Protein AF-A0A7X8QS50-F1 (afdb_monomer_lite)

Structure (mmCIF, N/CA/C/O backbone):
data_AF-A0A7X8QS50-F1
#
_entry.id   AF-A0A7X8QS50-F1
#
loop_
_atom_site.group_PDB
_atom_site.id
_atom_site.type_symbol
_atom_site.label_atom_id
_atom_site.label_alt_id
_atom_site.label_comp_id
_atom_site.label_asym_id
_atom_site.label_entity_id
_atom_site.label_seq_id
_atom_site.pdbx_PDB_ins_code
_atom_site.Cartn_x
_atom_site.Cartn_y
_atom_site.Cartn_z
_atom_site.occupancy
_atom_site.B_iso_or_equiv
_atom_site.auth_seq_id
_atom_site.auth_comp_id
_atom_site.auth_asym_id
_atom_site.auth_atom_id
_atom_site.pdbx_PDB_model_num
ATOM 1 N N . MET A 1 1 ? 33.847 18.565 -58.759 1.00 41.78 1 MET A N 1
ATOM 2 C CA . MET A 1 1 ? 33.966 18.685 -57.286 1.00 41.78 1 MET A CA 1
ATOM 3 C C . MET A 1 1 ? 32.640 18.261 -56.649 1.00 41.78 1 MET A C 1
ATOM 5 O O . MET A 1 1 ? 31.685 19.024 -56.702 1.00 41.78 1 MET A O 1
ATOM 9 N N . ARG A 1 2 ? 32.521 17.023 -56.139 1.00 43.56 2 ARG A N 1
ATOM 10 C CA . ARG A 1 2 ? 31.293 16.535 -55.471 1.00 43.56 2 ARG A CA 1
ATOM 11 C C . ARG A 1 2 ? 31.304 17.001 -54.017 1.00 43.56 2 ARG A C 1
ATOM 13 O O . ARG A 1 2 ? 32.121 16.525 -53.234 1.00 43.56 2 ARG A O 1
ATOM 20 N N . LYS A 1 3 ? 30.415 17.932 -53.664 1.00 40.81 3 LYS A N 1
ATOM 21 C CA . LYS A 1 3 ? 30.191 18.345 -52.274 1.00 40.81 3 LYS A CA 1
ATOM 22 C C . LYS A 1 3 ? 29.550 17.164 -51.537 1.00 40.81 3 LYS A C 1
ATOM 24 O O . LYS A 1 3 ? 28.421 16.794 -51.844 1.00 40.81 3 LYS A O 1
ATOM 29 N N . LYS A 1 4 ? 30.287 16.521 -50.627 1.00 46.66 4 LYS A N 1
ATOM 30 C CA . LYS A 1 4 ? 29.725 15.514 -49.720 1.00 46.66 4 LYS A CA 1
ATOM 31 C C . LYS A 1 4 ? 28.951 16.267 -48.641 1.00 46.66 4 LYS A C 1
ATOM 33 O O . LYS A 1 4 ? 29.551 16.793 -47.712 1.00 46.66 4 LYS A O 1
ATOM 38 N N . VAL A 1 5 ? 27.639 16.383 -48.814 1.00 58.53 5 VAL A N 1
ATOM 39 C CA . VAL A 1 5 ? 26.749 16.886 -47.765 1.00 58.53 5 VAL A CA 1
ATOM 40 C C . VAL A 1 5 ? 26.627 15.766 -46.738 1.00 58.53 5 VAL A C 1
ATOM 42 O O . VAL A 1 5 ? 25.945 14.773 -46.973 1.00 58.53 5 VAL A O 1
ATOM 45 N N . ILE A 1 6 ? 27.381 15.875 -45.646 1.00 58.56 6 ILE A N 1
ATOM 46 C CA . ILE A 1 6 ? 27.223 15.001 -44.487 1.00 58.56 6 ILE A CA 1
ATOM 47 C C . ILE A 1 6 ? 26.046 15.574 -43.706 1.00 58.56 6 ILE A C 1
ATOM 49 O O . ILE A 1 6 ? 26.201 16.522 -42.939 1.00 58.56 6 ILE A O 1
ATOM 53 N N . THR A 1 7 ? 24.852 15.041 -43.953 1.00 55.59 7 THR A N 1
ATOM 54 C CA . THR A 1 7 ? 23.704 15.279 -43.080 1.00 55.59 7 THR A CA 1
ATOM 55 C C . THR A 1 7 ? 24.008 14.597 -41.753 1.00 55.59 7 THR A C 1
ATOM 57 O O . THR A 1 7 ? 23.822 13.391 -41.607 1.00 55.59 7 THR A O 1
ATOM 60 N N . VAL A 1 8 ? 24.527 15.360 -40.792 1.00 58.50 8 VAL A N 1
ATOM 61 C CA . VAL A 1 8 ? 24.535 14.954 -39.388 1.00 58.50 8 VAL A CA 1
ATOM 62 C C . VAL A 1 8 ? 23.079 14.994 -38.944 1.00 58.50 8 VAL A C 1
ATOM 64 O O . VAL A 1 8 ? 22.536 16.046 -38.616 1.00 58.50 8 VAL A O 1
ATOM 67 N N . PHE A 1 9 ? 22.416 13.842 -39.016 1.00 52.00 9 PHE A N 1
ATOM 68 C CA . PHE A 1 9 ? 21.178 13.609 -38.292 1.00 52.00 9 PHE A CA 1
ATOM 69 C C . PHE A 1 9 ? 21.569 13.633 -36.814 1.00 52.00 9 PHE A C 1
ATOM 71 O O . PHE A 1 9 ? 22.030 12.630 -36.272 1.00 52.00 9 PHE A O 1
ATOM 78 N N . CYS A 1 10 ? 21.495 14.813 -36.191 1.00 48.75 10 CYS A N 1
ATOM 79 C CA . CYS A 1 10 ? 21.465 14.921 -34.741 1.00 48.75 10 CYS A CA 1
ATOM 80 C C . CYS A 1 10 ? 20.263 14.097 -34.296 1.00 48.75 10 CYS A C 1
ATOM 82 O O . CYS A 1 10 ? 19.129 14.574 -34.318 1.00 48.75 10 CYS A O 1
ATOM 84 N N . VAL A 1 11 ? 20.524 12.836 -33.954 1.00 56.00 11 VAL A N 1
ATOM 85 C CA . VAL A 1 11 ? 19.656 12.033 -33.113 1.00 56.00 11 VAL A CA 1
ATOM 86 C C . VAL A 1 11 ? 19.433 12.909 -31.895 1.00 56.00 11 VAL A C 1
ATOM 88 O O . VAL A 1 11 ? 20.334 13.091 -31.078 1.00 56.00 11 VAL A O 1
ATOM 91 N N . LEU A 1 12 ? 18.261 13.545 -31.835 1.00 52.31 12 LEU A N 1
ATOM 92 C CA . LEU A 1 12 ? 17.711 14.022 -30.587 1.00 52.31 12 LEU A CA 1
ATOM 93 C C . LEU A 1 12 ? 17.773 12.812 -29.663 1.00 52.31 12 LEU A C 1
ATOM 95 O O . LEU A 1 12 ? 16.959 11.896 -29.775 1.00 52.31 12 LEU A O 1
ATOM 99 N N . CYS A 1 13 ? 18.779 12.788 -28.794 1.00 52.41 13 CYS A N 1
ATOM 100 C CA . CYS A 1 13 ? 18.778 11.994 -27.587 1.00 52.41 13 CYS A CA 1
ATOM 101 C C . CYS A 1 13 ? 17.615 12.519 -26.748 1.00 52.41 13 CYS A C 1
ATOM 103 O O . CYS A 1 13 ? 17.796 13.290 -25.810 1.00 52.41 13 CYS A O 1
ATOM 105 N N . GLY A 1 14 ? 16.399 12.136 -27.135 1.00 54.00 14 GLY A N 1
ATOM 106 C CA . GLY A 1 14 ? 15.233 12.135 -26.284 1.00 54.00 14 GLY A CA 1
ATOM 107 C C . GLY A 1 14 ? 15.485 11.088 -25.218 1.00 54.00 14 GLY A C 1
ATOM 108 O O . GLY A 1 14 ? 14.910 10.005 -25.250 1.00 54.00 14 GLY A O 1
ATOM 109 N N . VAL A 1 15 ? 16.376 11.404 -24.280 1.00 57.12 15 VAL A N 1
ATOM 110 C CA . VAL A 1 15 ? 16.368 10.786 -22.964 1.00 57.12 15 VAL A CA 1
ATOM 111 C C . VAL A 1 15 ? 15.125 11.365 -22.301 1.00 57.12 15 VAL A C 1
ATOM 113 O O . VAL A 1 15 ? 15.188 12.335 -21.551 1.00 57.12 15 VAL A O 1
ATOM 116 N N . GLY A 1 16 ? 13.958 10.864 -22.714 1.00 58.09 16 GLY A N 1
ATOM 117 C CA . GLY A 1 16 ? 12.719 11.144 -22.020 1.00 58.09 16 GLY A CA 1
ATOM 118 C C . GLY A 1 16 ? 12.962 10.737 -20.580 1.00 58.09 16 GLY A C 1
ATOM 119 O O . GLY A 1 16 ? 13.350 9.597 -20.322 1.00 58.09 16 GLY A O 1
ATOM 120 N N . LEU A 1 17 ? 12.832 11.689 -19.665 1.00 62.88 17 LEU A N 1
ATOM 121 C CA . LEU A 1 17 ? 12.897 11.410 -18.246 1.00 62.88 17 LEU A CA 1
ATOM 122 C C . LEU A 1 17 ? 11.697 10.508 -17.931 1.00 62.88 17 LEU A C 1
ATOM 124 O O . LEU A 1 17 ? 10.579 10.984 -17.739 1.00 62.88 17 LEU A O 1
ATOM 128 N N . ALA A 1 18 ? 11.906 9.195 -18.008 1.00 65.00 18 ALA A N 1
ATOM 129 C CA . ALA A 1 18 ? 10.907 8.200 -17.668 1.00 65.00 18 ALA A CA 1
ATOM 130 C C . ALA A 1 18 ? 10.803 8.178 -16.145 1.00 65.00 18 ALA A C 1
ATOM 132 O O . ALA A 1 18 ? 11.490 7.413 -15.471 1.00 65.00 18 ALA A O 1
ATOM 133 N N . PHE A 1 19 ? 9.999 9.094 -15.620 1.00 79.38 19 PHE A N 1
ATOM 134 C CA . PHE A 1 19 ? 9.586 9.080 -14.232 1.00 79.38 19 PHE A CA 1
ATOM 135 C C . PHE A 1 19 ? 8.399 8.142 -14.089 1.00 79.38 19 PHE A C 1
ATOM 137 O O . PHE A 1 19 ? 7.474 8.175 -14.908 1.00 79.38 19 PHE A O 1
ATOM 144 N N . GLY A 1 20 ? 8.394 7.363 -13.015 1.00 83.44 20 GLY A N 1
ATOM 145 C CA . GLY A 1 20 ? 7.175 6.716 -12.587 1.00 83.44 20 GLY A CA 1
ATOM 146 C C . GLY A 1 20 ? 6.075 7.763 -12.345 1.00 83.44 20 GLY A C 1
ATOM 147 O O . GLY A 1 20 ? 6.308 8.795 -11.719 1.00 83.44 20 GLY A O 1
ATOM 148 N N . ASN A 1 21 ? 4.852 7.490 -12.800 1.00 91.75 21 ASN A N 1
ATOM 149 C CA . ASN A 1 21 ? 3.688 8.364 -12.635 1.00 91.75 21 ASN A CA 1
ATOM 150 C C . ASN A 1 21 ? 2.375 7.572 -12.470 1.00 91.75 21 ASN A C 1
ATOM 152 O O . ASN A 1 21 ? 2.350 6.350 -12.552 1.00 91.75 21 ASN A O 1
ATOM 156 N N . ASN A 1 22 ? 1.267 8.263 -12.189 1.00 95.19 22 ASN A N 1
ATOM 157 C CA . ASN A 1 22 ? -0.053 7.637 -12.020 1.00 95.19 22 ASN A CA 1
ATOM 158 C C . ASN A 1 22 ? -0.080 6.499 -10.971 1.00 95.19 22 ASN A C 1
ATOM 160 O O . ASN A 1 22 ? -0.678 5.440 -11.191 1.00 95.19 22 ASN A O 1
ATOM 164 N N . VAL A 1 23 ? 0.601 6.714 -9.836 1.00 95.38 23 VAL A N 1
ATOM 165 C CA . VAL A 1 23 ? 0.520 5.824 -8.670 1.00 95.38 23 VAL A CA 1
ATOM 166 C C . VAL A 1 23 ? -0.906 5.860 -8.137 1.00 95.38 23 VAL A C 1
ATOM 168 O O . VAL A 1 23 ? -1.423 6.930 -7.816 1.00 95.38 23 VAL A O 1
ATOM 171 N N . ARG A 1 24 ? -1.542 4.697 -8.035 1.00 96.69 24 ARG A N 1
ATOM 172 C CA . ARG A 1 24 ? -2.941 4.572 -7.627 1.00 96.69 24 ARG A CA 1
ATOM 173 C C . ARG A 1 24 ? -3.160 3.353 -6.745 1.00 96.69 24 ARG A C 1
ATOM 175 O O . ARG A 1 24 ? -2.504 2.324 -6.915 1.00 96.69 24 ARG A O 1
ATOM 182 N N . ILE A 1 25 ? -4.124 3.492 -5.843 1.00 97.31 25 ILE A N 1
ATOM 183 C CA . ILE A 1 25 ? -4.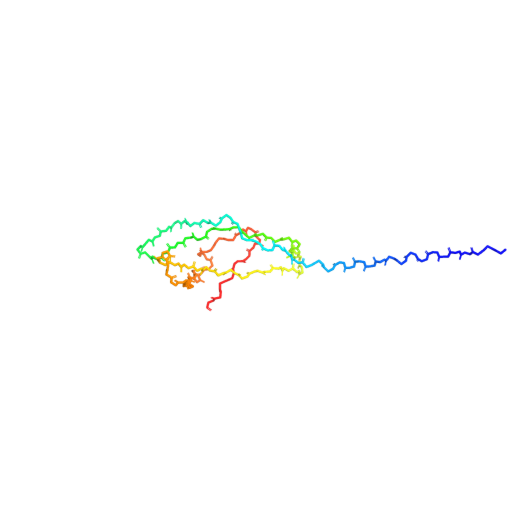669 2.406 -5.031 1.00 97.31 25 ILE A CA 1
ATOM 184 C C . ILE A 1 25 ? -6.051 2.057 -5.585 1.00 97.31 25 ILE A C 1
ATOM 186 O O . ILE A 1 25 ? -6.835 2.950 -5.908 1.00 97.31 25 ILE A O 1
ATOM 190 N N . SER A 1 26 ? -6.355 0.769 -5.698 1.00 97.88 26 SER A N 1
ATOM 191 C CA . SER A 1 26 ? -7.666 0.274 -6.128 1.00 97.88 26 SER A CA 1
ATOM 192 C C . SER A 1 26 ? -8.067 -0.985 -5.365 1.00 97.88 26 SER A C 1
ATOM 194 O O . SER A 1 26 ? -7.235 -1.599 -4.704 1.00 97.88 26 SER A O 1
ATOM 196 N N . GLY A 1 27 ? -9.344 -1.369 -5.455 1.00 96.94 27 GLY A N 1
ATOM 197 C CA . GLY A 1 27 ? -9.819 -2.637 -4.891 1.00 96.94 27 GLY A CA 1
ATOM 198 C C . GLY A 1 27 ? -9.684 -2.732 -3.370 1.00 96.94 27 GLY A C 1
ATOM 199 O O . GLY A 1 27 ? -9.422 -3.816 -2.862 1.00 96.94 27 GLY A O 1
ATOM 200 N N . VAL A 1 28 ? -9.816 -1.605 -2.661 1.00 96.00 28 VAL A N 1
ATOM 201 C CA . VAL A 1 28 ? -9.698 -1.572 -1.198 1.00 96.00 28 VAL A CA 1
ATOM 202 C C . VAL A 1 28 ? -10.839 -2.370 -0.575 1.00 96.00 28 VAL A C 1
ATOM 204 O O . VAL A 1 28 ? -12.010 -2.080 -0.819 1.00 96.00 28 VAL A O 1
ATOM 207 N N . ASP A 1 29 ? -10.480 -3.355 0.236 1.00 95.94 29 ASP A N 1
ATOM 208 C CA . ASP A 1 29 ? -11.391 -4.272 0.907 1.00 95.94 29 ASP A CA 1
ATOM 209 C C . ASP A 1 29 ? -10.895 -4.563 2.331 1.00 95.94 29 ASP A C 1
ATOM 211 O O . ASP A 1 29 ? -9.690 -4.547 2.605 1.00 95.94 29 ASP A O 1
ATOM 215 N N . LEU A 1 30 ? -11.828 -4.836 3.242 1.00 93.62 30 LEU A N 1
ATOM 216 C CA . LEU A 1 30 ? -11.536 -5.165 4.635 1.00 93.62 30 LEU A CA 1
ATOM 217 C C . LEU A 1 30 ? -11.941 -6.613 4.908 1.00 93.62 30 LEU A C 1
ATOM 219 O O . LEU A 1 30 ? -13.103 -6.990 4.764 1.00 93.62 30 LEU A O 1
ATOM 223 N N . ARG A 1 31 ? -10.982 -7.435 5.332 1.00 93.62 31 ARG A N 1
ATOM 224 C CA . ARG A 1 31 ? -11.1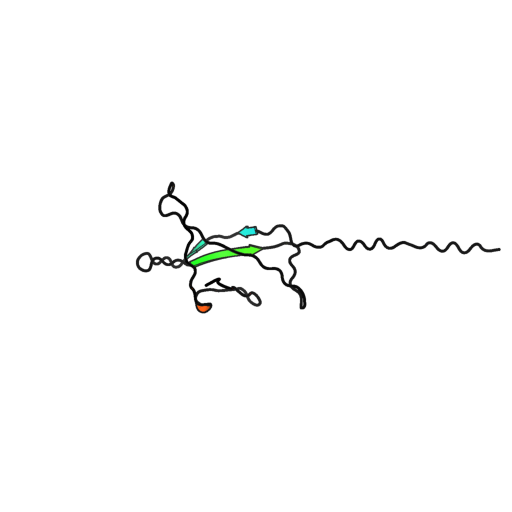61 -8.874 5.553 1.00 93.62 31 ARG A CA 1
ATOM 225 C C . ARG A 1 31 ? -10.741 -9.281 6.954 1.00 93.62 31 ARG A C 1
ATOM 227 O O . ARG A 1 31 ? -10.055 -8.540 7.649 1.00 93.62 31 ARG A O 1
ATOM 234 N N . GLN A 1 32 ? -11.160 -10.486 7.345 1.00 90.25 32 GLN A N 1
ATOM 235 C CA . GLN A 1 32 ? -10.751 -11.150 8.591 1.00 90.25 32 GLN A CA 1
ATOM 236 C C . GLN A 1 32 ? -10.823 -10.226 9.817 1.00 90.25 32 GLN A C 1
ATOM 238 O O . GLN A 1 32 ? -9.877 -10.117 10.586 1.00 90.25 32 GLN A O 1
ATOM 243 N N . TYR A 1 33 ? -11.947 -9.522 9.963 1.00 90.06 33 TYR A N 1
ATOM 244 C CA . TYR A 1 33 ?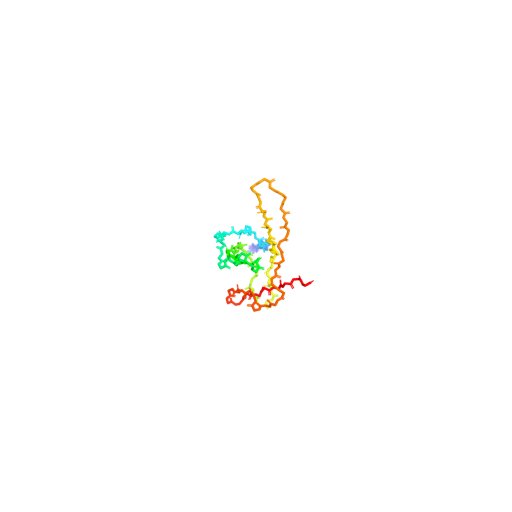 -12.120 -8.567 11.047 1.00 90.06 33 TYR A CA 1
ATOM 245 C C . TYR A 1 33 ? -12.404 -9.280 12.373 1.00 90.06 33 TYR A C 1
ATOM 247 O O . TYR A 1 33 ? -13.479 -9.862 12.551 1.00 90.06 33 TYR A O 1
ATOM 255 N N . ASP A 1 34 ? -11.465 -9.189 13.313 1.00 90.25 34 ASP A N 1
ATOM 256 C CA . ASP A 1 34 ? -11.636 -9.635 14.691 1.00 90.25 34 ASP A CA 1
ATOM 257 C C . ASP A 1 34 ? -11.854 -8.424 15.607 1.00 90.25 34 ASP A C 1
ATOM 259 O O . ASP A 1 34 ? -10.926 -7.728 16.016 1.00 90.25 34 ASP A O 1
ATOM 263 N N . ARG A 1 35 ? -13.118 -8.191 15.977 1.00 86.00 35 ARG A N 1
ATOM 264 C CA . ARG A 1 35 ? -13.506 -7.111 16.901 1.00 86.00 35 ARG A CA 1
ATOM 265 C C . ARG A 1 35 ? -12.938 -7.269 18.307 1.00 86.00 35 ARG A C 1
ATOM 267 O O . ARG A 1 35 ? -12.813 -6.269 19.004 1.00 86.00 35 ARG A O 1
ATOM 274 N N . LYS A 1 36 ? -12.688 -8.500 18.760 1.00 90.81 36 LYS A N 1
ATOM 275 C CA . LYS A 1 36 ? -12.171 -8.748 20.111 1.00 90.81 36 LYS A CA 1
ATOM 276 C C . LYS A 1 36 ? -10.679 -8.459 20.169 1.00 90.81 36 LYS A C 1
ATOM 278 O O . LYS A 1 36 ? -10.235 -7.866 21.146 1.00 90.81 36 LYS A O 1
ATOM 283 N N . ALA A 1 37 ? -9.943 -8.862 19.136 1.00 88.69 37 ALA A N 1
ATOM 284 C CA . ALA A 1 37 ? -8.521 -8.561 19.007 1.00 88.69 37 ALA A CA 1
ATOM 285 C C . ALA A 1 37 ? -8.262 -7.111 18.555 1.00 88.69 37 ALA A C 1
ATOM 287 O O . ALA A 1 37 ? -7.221 -6.549 18.869 1.00 88.69 37 ALA A O 1
ATOM 288 N N . GLY A 1 38 ? -9.222 -6.482 17.865 1.00 89.31 38 GLY A N 1
ATOM 289 C CA . GLY A 1 38 ? -9.043 -5.154 17.272 1.00 89.31 38 GLY A CA 1
ATOM 290 C C . GLY A 1 38 ? -8.248 -5.193 15.965 1.00 89.31 38 GLY A C 1
ATOM 291 O O . GLY A 1 38 ? -7.610 -4.208 15.606 1.00 89.31 38 GLY A O 1
ATOM 292 N N . GLU A 1 39 ? -8.286 -6.322 15.257 1.00 91.44 39 GLU A N 1
ATOM 293 C CA . GLU A 1 39 ? -7.453 -6.596 14.087 1.00 91.44 39 GLU A CA 1
ATOM 294 C C . GLU A 1 39 ? -8.299 -6.738 12.821 1.00 91.44 39 GLU A C 1
ATOM 296 O O . GLU A 1 39 ? -9.431 -7.228 12.850 1.00 91.44 39 GLU A O 1
ATOM 301 N N . ALA A 1 40 ? -7.744 -6.309 11.690 1.00 93.50 40 ALA A N 1
ATOM 302 C CA . ALA A 1 40 ? -8.344 -6.480 10.376 1.00 93.50 40 ALA A CA 1
ATOM 303 C C . ALA A 1 40 ? -7.256 -6.606 9.309 1.00 93.50 40 ALA A C 1
ATOM 305 O O . ALA A 1 40 ? -6.204 -5.976 9.407 1.00 93.50 40 ALA A O 1
ATOM 306 N N . GLN A 1 41 ? -7.547 -7.346 8.245 1.00 94.69 41 GLN A N 1
ATOM 307 C CA . GLN A 1 41 ? -6.733 -7.339 7.037 1.00 94.69 41 GLN A CA 1
ATOM 308 C C . GLN A 1 41 ? -7.256 -6.288 6.068 1.00 94.69 41 GLN A C 1
ATOM 310 O O . GLN A 1 41 ? -8.413 -6.340 5.652 1.00 94.69 41 GLN A O 1
ATOM 315 N N . VAL A 1 42 ? -6.389 -5.361 5.673 1.00 95.44 42 VAL A N 1
ATOM 316 C CA . VAL A 1 42 ? -6.674 -4.406 4.601 1.00 95.44 42 VAL A CA 1
ATOM 317 C C . VAL A 1 42 ? -6.064 -4.948 3.318 1.00 95.44 42 VAL A C 1
ATOM 319 O O . VAL A 1 42 ? -4.852 -5.129 3.230 1.00 95.44 42 VAL A O 1
ATOM 322 N N . VAL A 1 43 ? -6.908 -5.219 2.328 1.00 96.44 43 VAL A N 1
ATOM 323 C CA . VAL A 1 43 ? -6.497 -5.741 1.023 1.00 96.44 43 VAL A CA 1
ATOM 324 C C . VAL A 1 43 ? -6.695 -4.651 -0.013 1.00 96.44 43 VAL A C 1
ATOM 326 O O . VAL A 1 43 ? -7.735 -4.004 -0.038 1.00 96.44 43 VAL A O 1
ATOM 329 N N . PHE A 1 44 ? -5.688 -4.420 -0.846 1.00 97.06 44 PHE A N 1
ATOM 330 C CA . PHE A 1 44 ? -5.728 -3.416 -1.900 1.00 97.06 44 PHE A CA 1
ATOM 331 C C . PHE A 1 44 ? -4.683 -3.729 -2.966 1.00 97.06 44 PHE A C 1
ATOM 333 O O . PHE A 1 44 ? -3.692 -4.413 -2.706 1.00 97.06 44 PHE A O 1
ATOM 340 N N . ASP A 1 45 ? -4.883 -3.157 -4.146 1.00 97.00 45 ASP A N 1
ATOM 341 C CA . ASP A 1 45 ? -3.913 -3.176 -5.230 1.00 97.00 45 ASP A CA 1
ATOM 342 C C . ASP A 1 45 ? -3.210 -1.823 -5.327 1.00 97.00 45 ASP A C 1
ATOM 344 O O . ASP A 1 45 ? -3.855 -0.773 -5.275 1.00 97.00 45 ASP A O 1
ATOM 348 N N . VAL A 1 46 ? -1.893 -1.846 -5.537 1.00 95.50 46 VAL A N 1
ATOM 349 C CA . VAL A 1 46 ? -1.108 -0.670 -5.930 1.00 95.50 46 VAL A CA 1
ATOM 350 C C . VAL A 1 46 ? -0.693 -0.836 -7.379 1.00 95.50 46 VAL A C 1
ATOM 352 O O . VAL A 1 46 ? -0.148 -1.869 -7.767 1.00 95.50 46 VAL A O 1
ATOM 355 N N . SER A 1 47 ? -0.911 0.196 -8.185 1.00 95.00 47 SER A N 1
ATOM 356 C CA . SER A 1 47 ? -0.407 0.237 -9.556 1.00 95.00 47 SER A CA 1
ATOM 357 C C . SER A 1 47 ? 0.260 1.566 -9.862 1.00 95.00 47 SER A C 1
ATOM 359 O O . SER A 1 47 ? -0.072 2.597 -9.283 1.00 95.00 47 SER A O 1
ATOM 361 N N . TRP A 1 48 ? 1.253 1.504 -10.743 1.00 93.38 48 TRP A N 1
ATOM 362 C CA . TRP A 1 48 ? 2.170 2.594 -11.028 1.00 93.38 48 TRP A CA 1
ATOM 363 C C . TRP A 1 48 ? 2.594 2.488 -12.495 1.00 93.38 48 TRP A C 1
ATOM 365 O O . TRP A 1 48 ? 3.155 1.477 -12.916 1.00 93.38 48 TRP A O 1
ATOM 375 N N . GLU A 1 49 ? 2.296 3.505 -13.297 1.00 94.06 49 GLU A N 1
ATOM 376 C CA . GLU A 1 49 ? 2.783 3.575 -14.672 1.00 94.06 49 GLU A CA 1
ATOM 377 C C . GLU A 1 49 ? 4.249 4.004 -14.714 1.00 94.06 49 GLU A C 1
ATOM 379 O O . GLU A 1 49 ? 4.683 4.885 -13.976 1.00 94.06 49 GLU A O 1
ATOM 384 N N . ASN A 1 50 ? 5.021 3.390 -15.613 1.00 91.81 50 ASN A N 1
ATOM 385 C CA . ASN A 1 50 ? 6.440 3.699 -15.815 1.00 91.81 50 ASN A CA 1
ATOM 386 C C . ASN A 1 50 ? 7.320 3.511 -14.561 1.00 91.81 50 ASN A C 1
ATOM 388 O O . ASN A 1 50 ? 8.414 4.069 -14.506 1.00 91.81 50 ASN A O 1
ATOM 392 N N . SER A 1 51 ? 6.871 2.719 -13.576 1.00 91.94 51 SER A N 1
ATOM 393 C CA . SER A 1 51 ? 7.669 2.406 -12.387 1.00 91.94 51 SER A CA 1
ATOM 394 C C . SER A 1 51 ? 8.940 1.649 -12.756 1.00 91.94 51 SER A C 1
ATOM 396 O O . SER A 1 51 ? 8.905 0.732 -13.587 1.00 91.94 51 SER A O 1
ATOM 398 N N . TRP A 1 52 ? 10.043 1.941 -12.086 1.00 89.94 52 TRP A N 1
ATOM 399 C CA . TRP A 1 52 ? 11.272 1.178 -12.241 1.00 89.94 52 TRP A CA 1
ATOM 400 C C . TRP A 1 52 ? 11.208 -0.158 -11.494 1.00 89.94 52 TRP A C 1
ATOM 402 O O . TRP A 1 52 ? 10.989 -0.226 -10.286 1.00 89.94 52 TRP A O 1
ATOM 412 N N . ARG A 1 53 ? 11.423 -1.251 -12.233 1.00 87.38 53 ARG A N 1
ATOM 413 C CA . ARG A 1 53 ? 11.575 -2.606 -11.685 1.00 87.38 53 ARG A CA 1
ATOM 414 C C . ARG A 1 53 ? 12.565 -3.400 -12.531 1.00 87.38 53 ARG A C 1
ATOM 416 O O . ARG A 1 53 ? 12.186 -4.295 -13.283 1.00 87.38 53 ARG A O 1
ATOM 423 N N . ASN A 1 54 ? 13.835 -3.020 -12.461 1.00 87.75 54 ASN A N 1
ATOM 424 C CA . ASN A 1 54 ? 14.922 -3.709 -13.158 1.00 87.75 54 ASN A CA 1
ATOM 425 C C . ASN A 1 54 ? 16.023 -4.127 -12.173 1.00 87.75 54 ASN A C 1
ATOM 427 O O . ASN A 1 54 ? 15.880 -3.951 -10.973 1.00 87.75 54 ASN A O 1
ATOM 431 N N . THR A 1 55 ? 17.114 -4.708 -12.671 1.00 89.00 55 THR A N 1
ATOM 432 C CA . THR A 1 55 ? 18.197 -5.243 -11.828 1.00 89.00 55 THR A CA 1
ATOM 433 C C . THR A 1 55 ? 18.976 -4.183 -11.046 1.00 89.00 55 THR A C 1
ATOM 435 O O . THR A 1 55 ? 19.738 -4.544 -10.155 1.00 89.00 55 THR A O 1
ATOM 438 N N . VAL A 1 56 ? 18.836 -2.902 -11.399 1.00 89.81 56 VAL A N 1
ATOM 439 C CA . VAL A 1 56 ? 19.587 -1.784 -10.806 1.00 89.81 56 VAL A CA 1
ATOM 440 C C . VAL A 1 56 ? 18.672 -0.834 -10.038 1.00 89.81 56 VAL A C 1
ATOM 442 O O . VAL A 1 56 ? 19.041 -0.354 -8.973 1.00 89.81 56 VAL A O 1
ATOM 445 N N . ASN A 1 57 ? 17.484 -0.560 -10.574 1.00 89.56 57 ASN A N 1
ATOM 446 C CA . ASN A 1 57 ? 16.574 0.468 -10.095 1.00 89.56 57 ASN A CA 1
ATOM 447 C C . ASN A 1 57 ? 15.214 -0.130 -9.733 1.00 89.56 57 ASN A C 1
ATOM 449 O O . ASN A 1 57 ? 14.574 -0.808 -10.547 1.00 89.56 57 ASN A O 1
ATOM 453 N N . HIS A 1 58 ? 14.778 0.198 -8.520 1.00 89.94 58 HIS A N 1
ATOM 454 C CA . HIS A 1 58 ? 13.478 -0.150 -7.975 1.00 89.94 58 HIS A CA 1
ATOM 455 C C . HIS A 1 58 ? 12.789 1.092 -7.437 1.00 89.94 58 HIS A C 1
ATOM 457 O O . HIS A 1 58 ? 13.395 1.905 -6.742 1.00 89.94 58 HIS A O 1
ATOM 463 N N . ASP A 1 59 ? 11.507 1.172 -7.736 1.00 91.44 59 ASP A N 1
ATOM 464 C CA . ASP A 1 59 ? 10.598 2.188 -7.249 1.00 91.44 59 ASP A CA 1
ATOM 465 C C . ASP A 1 59 ? 9.824 1.674 -6.020 1.00 91.44 59 ASP A C 1
ATOM 467 O O . ASP A 1 59 ? 9.506 0.485 -5.921 1.00 91.44 59 ASP A O 1
ATOM 471 N N . ALA A 1 60 ? 9.532 2.564 -5.065 1.00 92.88 60 ALA A N 1
ATOM 472 C CA . ALA A 1 60 ? 8.862 2.229 -3.806 1.00 92.88 60 ALA A CA 1
ATOM 473 C C . ALA A 1 60 ? 7.783 3.256 -3.438 1.00 92.88 60 ALA A C 1
ATOM 475 O O . ALA A 1 60 ? 7.863 4.427 -3.811 1.00 92.88 60 ALA A O 1
ATOM 476 N N . VAL A 1 61 ? 6.784 2.814 -2.672 1.00 92.94 61 VAL A N 1
ATOM 477 C CA . VAL A 1 61 ? 5.710 3.659 -2.139 1.00 92.94 61 VAL A CA 1
ATOM 478 C C . VAL A 1 61 ? 5.554 3.431 -0.642 1.00 92.94 61 VAL A C 1
ATOM 480 O O . VAL A 1 61 ? 5.772 2.326 -0.150 1.00 92.94 61 VAL A O 1
ATOM 483 N N . TRP A 1 62 ? 5.132 4.473 0.068 1.00 93.31 62 TRP A N 1
ATOM 484 C CA . TRP A 1 62 ? 4.725 4.382 1.465 1.00 93.31 62 TRP A CA 1
ATOM 485 C C . TRP A 1 62 ? 3.205 4.339 1.537 1.00 93.31 62 TRP A C 1
ATOM 487 O O . TRP A 1 62 ? 2.532 5.206 0.975 1.00 93.31 62 TRP A O 1
ATOM 497 N N . VAL A 1 63 ? 2.669 3.338 2.230 1.00 93.44 63 VAL A N 1
ATOM 498 C CA . VAL A 1 63 ? 1.230 3.198 2.463 1.00 93.44 63 VAL A CA 1
ATOM 499 C C . VAL A 1 63 ? 0.966 3.352 3.951 1.00 93.44 63 VAL A C 1
ATOM 501 O O . VAL A 1 63 ? 1.618 2.720 4.776 1.00 93.44 63 VAL A O 1
ATOM 504 N N . PHE A 1 64 ? -0.016 4.183 4.285 1.00 93.69 64 PHE A N 1
ATOM 505 C CA . PHE A 1 64 ? -0.479 4.379 5.652 1.00 93.69 64 PHE A CA 1
ATOM 506 C C . PHE A 1 64 ? -1.950 4.005 5.711 1.00 93.69 64 PHE A C 1
ATOM 508 O O . PHE A 1 64 ? -2.746 4.476 4.898 1.00 93.69 64 PHE A O 1
ATOM 515 N N . VAL A 1 65 ? -2.314 3.186 6.690 1.00 93.69 65 VAL A N 1
ATOM 516 C CA . VAL A 1 65 ? -3.708 2.841 6.948 1.00 93.69 65 VAL A CA 1
ATOM 517 C C . VAL A 1 65 ? -4.231 3.771 8.031 1.00 93.69 65 VAL A C 1
ATOM 519 O O . VAL A 1 65 ? -3.598 3.959 9.073 1.00 93.69 65 VAL A O 1
ATOM 522 N N . LYS A 1 66 ? -5.393 4.366 7.777 1.00 93.56 66 LYS A N 1
ATOM 523 C CA . LYS A 1 66 ? -6.141 5.123 8.775 1.00 93.56 66 LYS A CA 1
ATOM 524 C C . LYS A 1 66 ? -7.510 4.500 8.959 1.00 93.56 66 LYS A C 1
ATOM 526 O O . LYS A 1 66 ? -8.066 3.941 8.017 1.00 93.56 66 LYS A O 1
ATOM 531 N N . PHE A 1 67 ? -8.048 4.623 10.160 1.00 90.94 67 PHE A N 1
ATOM 532 C CA . PHE A 1 67 ? -9.397 4.186 10.481 1.00 90.94 67 PHE A CA 1
ATOM 533 C C . PHE A 1 67 ? -10.146 5.293 11.216 1.00 90.94 67 PHE A C 1
ATOM 535 O O . PHE A 1 67 ? -9.543 6.176 11.829 1.00 90.94 67 PHE A O 1
ATOM 542 N N . CYS A 1 68 ? -11.469 5.230 11.142 1.00 90.94 68 CYS A N 1
ATOM 543 C CA . CYS A 1 68 ? -12.360 6.102 11.881 1.00 90.94 68 CYS A CA 1
ATOM 544 C C . CYS A 1 68 ? -13.414 5.236 12.575 1.00 90.94 68 CYS A C 1
ATOM 546 O O . CYS A 1 68 ? -13.996 4.349 11.953 1.00 90.94 68 CYS A O 1
ATOM 548 N N . GLN A 1 69 ? -13.614 5.435 13.879 1.00 83.75 69 GLN A N 1
ATOM 549 C CA . GLN A 1 69 ? -14.511 4.584 14.674 1.00 83.75 69 GLN A CA 1
ATOM 550 C C . GLN A 1 69 ? -15.995 4.941 14.497 1.00 83.75 69 GLN A C 1
ATOM 552 O O . GLN A 1 69 ? -16.863 4.132 14.818 1.00 83.75 69 GLN A O 1
ATOM 557 N N . GLN A 1 70 ? -16.288 6.151 14.020 1.00 87.75 70 GLN A N 1
ATOM 558 C CA . GLN A 1 70 ? -17.633 6.694 13.812 1.00 87.75 70 GLN A CA 1
ATOM 559 C C . GLN A 1 70 ? -17.627 7.471 12.491 1.00 87.75 70 GLN A C 1
ATOM 561 O O . GLN A 1 70 ? -16.588 8.021 12.149 1.00 87.75 70 GLN A O 1
ATOM 566 N N . GLU A 1 71 ? -18.741 7.534 11.754 1.00 79.94 71 GLU A N 1
ATOM 567 C CA . GLU A 1 71 ? -18.770 8.176 10.420 1.00 79.94 71 GLU A CA 1
ATOM 568 C C . GLU A 1 71 ? -18.256 9.631 10.419 1.00 79.94 71 GLU A C 1
ATOM 570 O O . GLU A 1 71 ? -17.594 10.028 9.464 1.00 79.94 71 GLU A O 1
ATOM 575 N N . ASP A 1 72 ? -18.456 10.372 11.516 1.00 84.06 72 ASP A N 1
ATOM 576 C CA . ASP A 1 72 ? -18.011 11.766 11.691 1.00 84.06 72 ASP A CA 1
ATOM 577 C C . ASP A 1 72 ? -16.836 11.927 12.683 1.00 84.06 72 ASP A C 1
ATOM 579 O O . ASP A 1 72 ? -16.598 13.007 13.226 1.00 84.06 72 ASP A O 1
ATOM 583 N N . GLY A 1 73 ? -16.122 10.841 12.989 1.00 90.00 73 GLY A N 1
ATOM 584 C CA . GLY A 1 73 ? -15.017 10.857 13.947 1.00 90.00 73 GLY A CA 1
ATOM 585 C C . GLY A 1 73 ? -13.699 11.408 13.384 1.00 90.00 73 GLY A C 1
ATOM 586 O O . GLY A 1 73 ? -13.540 11.676 12.193 1.00 90.00 73 GLY A O 1
ATOM 587 N N . GLU A 1 74 ? -12.692 11.517 14.253 1.00 94.31 74 GLU A N 1
ATOM 588 C CA . GLU A 1 74 ? -11.322 11.794 13.818 1.00 94.31 74 GLU A CA 1
ATOM 589 C C . GLU A 1 74 ? -10.669 10.544 13.214 1.00 94.31 74 GLU A C 1
ATOM 591 O O . GLU A 1 74 ? -10.841 9.421 13.696 1.00 94.31 74 GLU A O 1
ATOM 596 N N . TRP A 1 75 ? -9.887 10.741 12.153 1.00 95.06 75 TRP A N 1
ATOM 597 C CA . TRP A 1 75 ? -9.106 9.673 11.537 1.00 95.06 75 TRP A CA 1
ATOM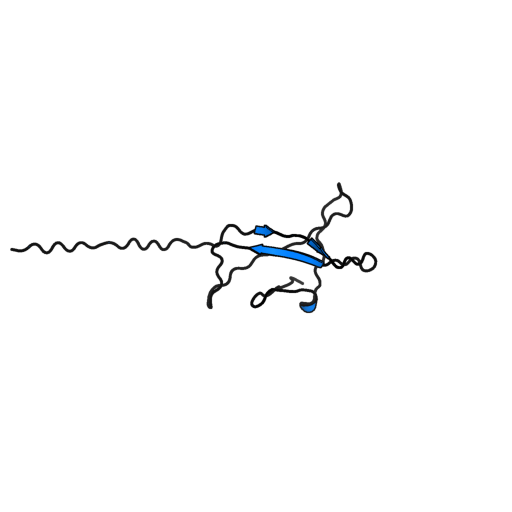 598 C C . TRP A 1 75 ? -7.828 9.412 12.326 1.00 95.06 75 TRP A C 1
ATOM 600 O O . TRP A 1 75 ? -6.990 10.299 12.490 1.00 95.06 75 TRP A O 1
ATOM 610 N N . GLN A 1 76 ? -7.637 8.163 12.733 1.00 93.81 76 GLN A N 1
ATOM 611 C CA . GLN A 1 76 ? -6.475 7.716 13.492 1.00 93.81 76 GLN A CA 1
ATOM 612 C C . GLN A 1 76 ? -5.589 6.823 12.624 1.00 93.81 76 GLN A C 1
ATOM 614 O O . GLN A 1 76 ? -6.081 6.096 11.761 1.00 93.81 76 GLN A O 1
ATOM 619 N N . HIS A 1 77 ? -4.273 6.877 12.836 1.00 94.00 77 HIS A N 1
ATOM 620 C CA . HIS A 1 77 ? -3.352 5.934 12.204 1.00 94.00 77 HIS A CA 1
ATOM 621 C C . HIS A 1 77 ? -3.550 4.539 12.800 1.00 94.00 77 HIS A C 1
ATOM 623 O O . HIS A 1 77 ? -3.555 4.382 14.020 1.00 94.00 77 HIS A O 1
ATOM 629 N N . ALA A 1 78 ? -3.704 3.537 11.937 1.00 92.50 78 ALA A N 1
ATOM 630 C CA . ALA A 1 78 ? -3.677 2.146 12.358 1.00 92.50 78 ALA A CA 1
ATOM 631 C C . ALA A 1 78 ? -2.241 1.730 12.693 1.00 92.50 78 ALA A C 1
ATOM 633 O O . ALA A 1 78 ? -1.292 2.154 12.028 1.00 92.50 78 ALA A O 1
ATOM 634 N N . LEU A 1 79 ? -2.100 0.865 13.694 1.00 92.19 79 LEU A N 1
ATOM 635 C CA . LEU A 1 79 ? -0.869 0.111 13.895 1.00 92.19 79 LEU A CA 1
ATOM 636 C C . LEU A 1 79 ? -0.831 -1.020 12.866 1.00 92.19 79 LEU A C 1
ATOM 638 O O . LEU A 1 79 ? -1.833 -1.702 12.650 1.00 92.19 79 LEU A O 1
ATOM 642 N N . LEU A 1 80 ? 0.316 -1.194 12.216 1.00 92.56 80 LEU A N 1
ATOM 643 C CA . LEU A 1 80 ? 0.555 -2.324 11.325 1.00 92.56 80 LEU A CA 1
ATOM 644 C C . LEU A 1 80 ? 1.183 -3.463 12.127 1.00 92.56 80 LEU A C 1
ATOM 646 O O . LEU A 1 80 ? 1.902 -3.212 13.095 1.00 92.56 80 LEU A O 1
ATOM 650 N N . ALA A 1 81 ? 0.918 -4.708 11.723 1.00 90.69 81 ALA A N 1
ATOM 651 C CA . ALA A 1 81 ? 1.580 -5.858 12.326 1.00 90.69 81 ALA A CA 1
ATOM 652 C C . ALA A 1 81 ? 3.111 -5.670 12.241 1.00 90.69 81 ALA A C 1
ATOM 654 O O . ALA A 1 81 ? 3.607 -5.343 11.160 1.00 90.69 81 ALA A O 1
ATOM 655 N N . PRO A 1 82 ? 3.856 -5.835 13.348 1.00 87.56 82 PRO A N 1
ATOM 656 C CA . PRO A 1 82 ? 5.287 -5.529 13.376 1.00 87.56 82 PRO A CA 1
ATOM 657 C C . PRO A 1 82 ? 6.120 -6.561 12.609 1.00 87.56 82 PRO A C 1
ATOM 659 O O . PRO A 1 82 ? 7.172 -6.233 12.071 1.00 87.56 82 PRO A O 1
ATOM 662 N N . GLU A 1 83 ? 5.630 -7.797 12.533 1.00 86.88 83 GLU A N 1
ATOM 663 C CA . GLU A 1 83 ? 6.320 -8.908 11.885 1.00 86.88 83 GLU A CA 1
ATOM 664 C C . GLU A 1 83 ? 5.921 -9.039 10.413 1.00 86.88 83 GLU A C 1
ATOM 666 O O . GLU A 1 83 ? 4.761 -8.837 10.036 1.00 86.88 83 GLU A O 1
ATOM 671 N N . SER A 1 84 ? 6.880 -9.436 9.576 1.00 82.06 84 SER A N 1
ATOM 672 C CA . SER A 1 84 ? 6.690 -9.585 8.127 1.00 82.06 84 SER A CA 1
ATOM 673 C C . SER A 1 84 ? 5.625 -10.623 7.754 1.00 82.06 84 SER A C 1
ATOM 675 O O . SER A 1 84 ? 4.943 -10.486 6.743 1.00 82.06 84 SER A O 1
ATOM 677 N N . GLU A 1 85 ? 5.443 -11.624 8.609 1.00 84.75 85 GLU A N 1
ATOM 678 C CA . GLU A 1 85 ? 4.501 -12.732 8.509 1.00 84.75 85 GLU A CA 1
ATOM 679 C C . GLU A 1 85 ? 3.044 -12.268 8.622 1.00 84.75 85 GLU A C 1
ATOM 681 O O . GLU A 1 85 ? 2.138 -12.965 8.165 1.00 84.75 85 GLU A O 1
ATOM 686 N N . GLY A 1 86 ? 2.814 -11.083 9.198 1.00 87.88 86 GLY A N 1
ATOM 687 C CA . GLY A 1 86 ? 1.504 -10.433 9.231 1.00 87.88 86 GLY A CA 1
ATOM 688 C C . GLY A 1 86 ? 1.091 -9.810 7.895 1.00 87.88 86 GLY A C 1
ATOM 689 O O . GLY A 1 86 ? -0.040 -9.342 7.768 1.00 87.88 86 GLY A O 1
ATOM 690 N N . HIS A 1 87 ? 1.980 -9.809 6.895 1.00 91.94 87 HIS A N 1
ATOM 691 C CA . HIS A 1 87 ? 1.771 -9.155 5.608 1.00 91.94 87 HIS A CA 1
ATOM 692 C C . HIS A 1 87 ? 1.920 -10.138 4.455 1.00 91.94 87 HIS A C 1
ATOM 694 O O . HIS A 1 87 ? 2.751 -11.042 4.467 1.00 91.94 87 HIS A O 1
ATOM 700 N N . VAL A 1 88 ? 1.138 -9.921 3.401 1.00 93.56 88 VAL A N 1
ATOM 701 C CA . VAL A 1 88 ? 1.226 -10.713 2.173 1.00 93.56 88 VAL A CA 1
ATOM 702 C C . VAL A 1 88 ? 1.571 -9.784 1.021 1.00 93.56 88 VAL A C 1
ATOM 704 O O . VAL A 1 88 ? 0.777 -8.927 0.640 1.00 93.56 88 VAL A O 1
ATOM 707 N N . ALA A 1 89 ? 2.763 -9.964 0.456 1.00 92.19 89 ALA A N 1
ATOM 708 C CA . ALA A 1 89 ? 3.207 -9.253 -0.735 1.00 92.19 89 ALA A CA 1
ATOM 709 C C . ALA A 1 89 ? 3.094 -10.154 -1.980 1.00 92.19 89 ALA A C 1
ATOM 711 O O . ALA A 1 89 ? 3.350 -11.359 -1.892 1.00 92.19 89 ALA A O 1
ATOM 712 N N . PRO A 1 90 ? 2.778 -9.597 -3.163 1.00 91.00 90 PRO A N 1
ATOM 713 C CA . PRO A 1 90 ? 2.924 -10.320 -4.420 1.00 91.00 90 PRO A CA 1
ATOM 714 C C . PRO A 1 90 ? 4.367 -10.790 -4.649 1.00 91.00 90 PRO A C 1
ATOM 716 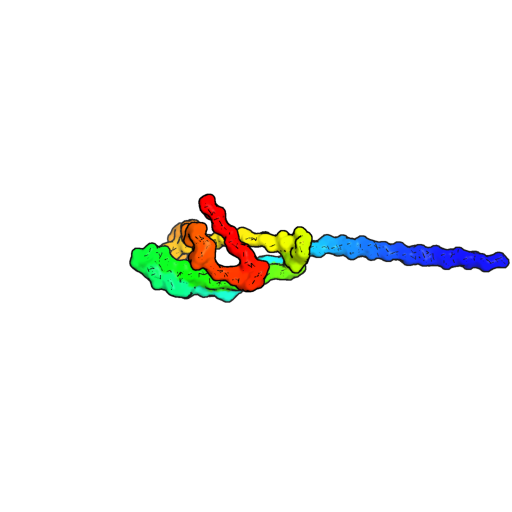O O . PRO A 1 90 ? 5.325 -10.191 -4.154 1.00 91.00 90 PRO A O 1
ATOM 719 N N . VAL A 1 91 ? 4.540 -11.833 -5.464 1.00 89.94 91 VAL A N 1
ATOM 720 C CA . VAL A 1 91 ? 5.867 -12.386 -5.777 1.00 89.94 91 VAL A CA 1
ATOM 721 C C . VAL A 1 91 ? 6.805 -11.300 -6.327 1.00 89.94 91 VAL A C 1
ATOM 723 O O . VAL A 1 91 ? 6.478 -10.550 -7.253 1.00 89.94 91 VAL A O 1
ATOM 726 N N . GLY A 1 92 ? 8.005 -11.231 -5.746 1.00 87.81 92 GLY A N 1
ATOM 727 C CA . GLY A 1 92 ? 9.042 -10.269 -6.120 1.00 87.81 92 GLY A CA 1
ATOM 728 C C . GLY A 1 92 ? 8.798 -8.842 -5.622 1.00 87.81 92 GLY A C 1
ATOM 729 O O . GLY A 1 92 ? 9.457 -7.928 -6.122 1.00 87.81 92 GLY A O 1
ATOM 730 N N . CYS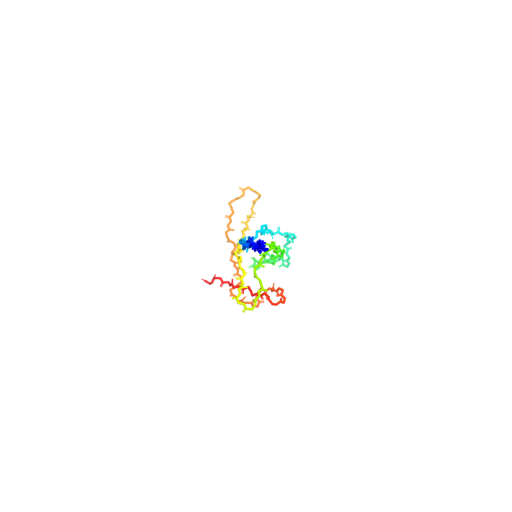 A 1 93 ? 7.851 -8.639 -4.706 1.00 89.50 93 CYS A N 1
ATOM 731 C CA . CYS A 1 93 ? 7.670 -7.405 -3.948 1.00 89.50 93 CYS A CA 1
ATOM 732 C C . CYS A 1 93 ? 8.107 -7.630 -2.493 1.00 89.50 93 CYS A C 1
ATOM 734 O O . CYS A 1 93 ? 8.009 -8.743 -1.977 1.00 89.50 93 CYS A O 1
ATOM 736 N N . LYS A 1 94 ? 8.572 -6.571 -1.827 1.00 90.50 94 LYS A N 1
ATOM 737 C CA . LYS A 1 94 ? 8.893 -6.573 -0.395 1.00 90.50 94 LYS A CA 1
ATOM 738 C C . LYS A 1 94 ? 8.005 -5.541 0.296 1.00 90.50 94 LYS A C 1
ATOM 740 O O . LYS A 1 94 ? 7.904 -4.418 -0.190 1.00 90.50 94 LYS A O 1
ATOM 745 N N . ILE A 1 95 ? 7.392 -5.926 1.411 1.00 92.31 95 ILE A N 1
ATOM 746 C CA . ILE A 1 95 ? 6.775 -4.991 2.357 1.00 92.31 95 ILE A CA 1
ATOM 747 C C . ILE A 1 95 ? 7.781 -4.783 3.485 1.00 92.31 95 ILE A C 1
ATOM 749 O O . ILE A 1 95 ? 8.344 -5.748 4.001 1.00 92.31 95 ILE A O 1
ATOM 753 N N . ASP A 1 96 ? 8.044 -3.522 3.806 1.00 89.12 96 ASP A N 1
ATOM 754 C CA . ASP A 1 96 ? 8.877 -3.121 4.934 1.00 89.12 96 ASP A CA 1
ATOM 755 C C . ASP A 1 96 ? 8.003 -2.318 5.894 1.00 89.12 96 ASP A C 1
ATOM 757 O O . ASP A 1 96 ? 7.299 -1.399 5.464 1.00 89.12 96 ASP A O 1
ATOM 761 N N . VAL A 1 97 ? 8.002 -2.697 7.168 1.00 84.00 97 VAL A N 1
ATOM 762 C CA . VAL A 1 97 ? 7.213 -2.026 8.200 1.00 84.00 97 VAL A CA 1
ATOM 763 C C . VAL A 1 97 ? 8.184 -1.208 9.028 1.00 84.00 97 VAL A C 1
ATOM 765 O O . VAL A 1 97 ? 9.096 -1.752 9.645 1.00 84.00 97 VAL A O 1
ATOM 768 N N . ALA A 1 98 ? 8.002 0.112 9.025 1.00 68.19 98 ALA A N 1
ATOM 769 C CA . ALA A 1 98 ? 8.737 0.977 9.934 1.00 68.19 98 ALA A CA 1
ATOM 770 C C . ALA A 1 98 ? 8.275 0.668 11.366 1.00 68.19 98 ALA A C 1
ATOM 772 O O . ALA A 1 98 ? 7.135 0.976 11.719 1.00 68.19 98 ALA A O 1
ATOM 773 N N . GLY A 1 99 ? 9.139 -0.009 12.126 1.00 57.16 99 GLY A N 1
ATOM 774 C CA . GLY A 1 99 ? 8.968 -0.244 13.561 1.00 57.16 99 GLY A CA 1
ATOM 775 C C . GLY A 1 99 ? 9.143 1.015 14.398 1.00 57.16 99 GLY A C 1
ATOM 776 O O . GLY A 1 99 ? 9.788 1.975 13.913 1.00 57.16 99 GLY A O 1
#

pLDDT: mean 83.79, std 15.55, range [40.81, 97.88]

Secondary structure (DSSP, 8-state):
--------------------EEEEEEEEEEEEEETTTTEEEEEEEEEEET--BSSS-B-------EE-SSTTS--EEPPPPSSGGG--PPTT-------

Sequence (99 aa):
MRKKVITVFCVLCGVGLAFGNNVRISGVDLRQYDRKAGEAQVVFDVSWENSWRNTVNHDAVWVFVKFCQQEDGEWQHALLAPESEGHVAPVGCKIDVAG

Foldseek 3Di:
DDPPPPPPPPPPPCPPVQDKDDWDKDDWDWDDDDPVVRDIDTDIDIDIPSADDDPPDGDDDDDWDWDAPDPPGDIDTDDQDQDQVSDDDPPPDGDDDDD

Radius of gyration: 23.64 Å; chains: 1; bounding box: 53×31×77 Å